Protein AF-A0A100YX78-F1 (afdb_monomer_lite)

Structure (mmCIF, N/CA/C/O backbone):
data_AF-A0A100YX78-F1
#
_entry.id   AF-A0A100YX78-F1
#
loop_
_atom_site.group_PDB
_atom_site.id
_atom_site.type_symbol
_atom_site.label_atom_id
_atom_site.label_alt_id
_atom_site.label_comp_id
_atom_site.label_asym_id
_atom_site.label_entity_id
_atom_site.label_seq_id
_atom_site.pdbx_PDB_ins_code
_atom_site.Cartn_x
_atom_site.Cartn_y
_atom_site.Cartn_z
_atom_site.occupancy
_atom_site.B_iso_or_equiv
_atom_site.auth_seq_id
_atom_site.auth_comp_id
_atom_site.auth_asym_id
_atom_site.auth_atom_id
_atom_site.pdbx_PDB_model_num
ATOM 1 N N . MET A 1 1 ? 1.837 17.197 -22.459 1.00 41.22 1 MET A N 1
ATOM 2 C CA . MET A 1 1 ? 2.441 16.840 -21.160 1.00 41.22 1 MET A CA 1
ATOM 3 C C . MET A 1 1 ? 1.718 15.607 -20.658 1.00 41.22 1 MET A C 1
ATOM 5 O O . MET A 1 1 ? 0.568 15.726 -20.258 1.00 41.22 1 MET A O 1
ATOM 9 N N . SER A 1 2 ? 2.326 14.429 -20.775 1.00 47.03 2 SER A N 1
ATOM 10 C CA . SER A 1 2 ? 1.792 13.221 -20.142 1.00 47.03 2 SER A CA 1
ATOM 11 C C . SER A 1 2 ? 2.238 13.260 -18.686 1.00 47.03 2 SER A C 1
ATOM 13 O O . SER A 1 2 ? 3.404 13.012 -18.402 1.00 47.03 2 SER A O 1
ATOM 15 N N . CYS A 1 3 ? 1.361 13.681 -17.777 1.00 51.59 3 CYS A N 1
ATOM 16 C CA . CYS A 1 3 ? 1.624 13.529 -16.350 1.00 51.59 3 CYS A CA 1
ATOM 17 C C . CYS A 1 3 ? 1.373 12.060 -16.011 1.00 51.59 3 CYS A C 1
ATOM 19 O O . CYS A 1 3 ? 0.222 11.639 -15.899 1.00 51.59 3 CYS A O 1
ATOM 21 N N . GLU A 1 4 ? 2.436 11.264 -15.938 1.00 64.31 4 GLU A N 1
ATOM 22 C CA . GLU A 1 4 ? 2.338 9.915 -15.388 1.00 64.31 4 GLU A CA 1
ATOM 23 C C . GLU A 1 4 ? 1.898 10.018 -13.918 1.00 64.31 4 GLU A C 1
ATOM 25 O O . GLU A 1 4 ? 2.419 10.871 -13.191 1.00 64.31 4 GLU A O 1
ATOM 30 N N . PRO A 1 5 ? 0.917 9.213 -13.472 1.00 74.94 5 PRO A N 1
ATOM 31 C CA . PRO A 1 5 ? 0.420 9.298 -12.107 1.00 74.94 5 PRO A CA 1
ATOM 32 C C . PRO A 1 5 ? 1.535 8.945 -11.123 1.00 74.94 5 PRO A C 1
ATOM 34 O O . PRO A 1 5 ? 2.247 7.951 -11.290 1.00 74.94 5 PRO A O 1
ATOM 37 N N . SER A 1 6 ? 1.669 9.740 -10.065 1.00 83.94 6 SER A N 1
ATOM 38 C CA . SER A 1 6 ? 2.620 9.445 -8.996 1.00 83.94 6 SER A CA 1
ATOM 39 C C . SER A 1 6 ? 2.247 8.147 -8.266 1.00 83.94 6 SER A C 1
ATOM 41 O O . SER A 1 6 ? 1.084 7.738 -8.215 1.00 83.94 6 SER A O 1
ATOM 43 N N . ALA A 1 7 ? 3.228 7.493 -7.636 1.00 83.19 7 ALA A N 1
ATOM 44 C CA . ALA A 1 7 ? 2.997 6.259 -6.876 1.00 83.19 7 ALA A CA 1
ATOM 45 C C . ALA A 1 7 ? 1.891 6.414 -5.810 1.00 83.19 7 ALA A C 1
ATOM 47 O O . ALA A 1 7 ? 1.112 5.493 -5.563 1.00 83.19 7 ALA A O 1
ATOM 48 N N . SER A 1 8 ? 1.779 7.597 -5.202 1.00 88.00 8 SER A N 1
ATOM 49 C CA . SER A 1 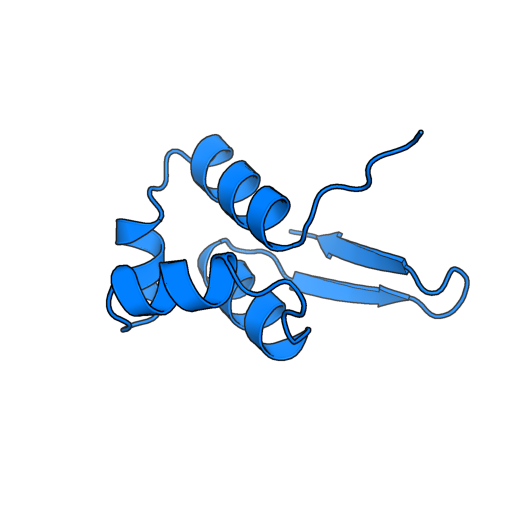8 ? 0.748 7.888 -4.210 1.00 88.00 8 SER A CA 1
ATOM 50 C C . SER A 1 8 ? -0.641 8.064 -4.818 1.00 88.00 8 SER A C 1
ATOM 52 O O . SER A 1 8 ? -1.621 7.625 -4.212 1.00 88.00 8 SER A O 1
ATOM 54 N N . GLU A 1 9 ? -0.747 8.636 -6.018 1.00 89.00 9 GLU A N 1
ATOM 55 C CA . GLU A 1 9 ? -1.999 8.685 -6.778 1.00 89.00 9 GLU A CA 1
ATOM 56 C C . GLU A 1 9 ? -2.467 7.285 -7.170 1.00 89.00 9 GLU A C 1
ATOM 58 O O . GLU A 1 9 ? -3.653 6.988 -7.035 1.00 89.00 9 GLU A O 1
ATOM 63 N N . VAL A 1 10 ? -1.546 6.395 -7.551 1.00 89.31 10 VAL A N 1
ATOM 64 C CA . VAL A 1 10 ? -1.865 4.989 -7.843 1.00 89.31 10 VAL A CA 1
ATOM 65 C C . VAL A 1 10 ? -2.451 4.292 -6.611 1.00 89.31 10 VAL A C 1
ATOM 67 O O . VAL A 1 10 ? -3.524 3.694 -6.699 1.00 89.31 10 VAL A O 1
ATOM 70 N N . VAL A 1 11 ? -1.811 4.413 -5.441 1.00 91.25 11 VAL A N 1
ATOM 71 C CA . VAL A 1 11 ? -2.322 3.816 -4.190 1.00 91.25 11 VAL A CA 1
ATOM 72 C C . VAL A 1 11 ? -3.698 4.386 -3.824 1.00 91.25 11 VAL A C 1
ATOM 74 O O . VAL A 1 11 ? -4.622 3.628 -3.522 1.00 91.25 11 VAL A O 1
ATOM 77 N N . ARG A 1 12 ? -3.877 5.713 -3.906 1.00 91.38 12 ARG A N 1
ATOM 78 C CA . ARG A 1 12 ? -5.163 6.377 -3.620 1.00 91.38 12 ARG A CA 1
ATOM 79 C C . ARG A 1 12 ? -6.266 5.924 -4.578 1.00 91.38 12 ARG A C 1
ATOM 81 O O . ARG A 1 12 ? -7.382 5.656 -4.130 1.00 91.38 12 ARG A O 1
ATOM 88 N N . ALA A 1 13 ? -5.959 5.796 -5.867 1.00 91.25 13 ALA A N 1
ATOM 89 C CA . ALA A 1 13 ? -6.901 5.330 -6.879 1.00 91.25 13 ALA A CA 1
ATOM 90 C C . ALA A 1 13 ? -7.332 3.876 -6.633 1.00 91.25 13 ALA A C 1
ATOM 92 O O . ALA A 1 13 ? -8.521 3.569 -6.721 1.00 91.25 13 ALA A O 1
ATOM 93 N N . ILE A 1 14 ? -6.397 2.991 -6.267 1.00 91.88 14 ILE A N 1
ATOM 94 C CA . ILE A 1 14 ? -6.706 1.591 -5.943 1.00 91.88 14 ILE A CA 1
ATOM 95 C C . ILE A 1 14 ? -7.587 1.504 -4.692 1.00 91.88 14 ILE A C 1
ATOM 97 O O . ILE A 1 14 ? -8.596 0.799 -4.722 1.00 91.88 14 ILE A O 1
ATOM 101 N N . CYS A 1 15 ? -7.263 2.241 -3.623 1.00 91.31 15 CYS A N 1
ATOM 102 C CA . CYS A 1 15 ? -8.106 2.298 -2.426 1.00 91.31 15 CYS A CA 1
ATOM 103 C C . CYS A 1 15 ? -9.531 2.754 -2.764 1.00 91.31 15 CYS A C 1
ATOM 105 O O . CYS A 1 15 ? -10.488 2.059 -2.427 1.00 91.31 15 CYS A O 1
ATOM 107 N N . SER A 1 16 ? -9.661 3.868 -3.493 1.00 92.12 16 SER A N 1
ATOM 108 C CA . SER A 1 16 ? -10.956 4.415 -3.911 1.00 92.12 16 SER A CA 1
ATOM 109 C C . SER A 1 16 ? -11.766 3.405 -4.733 1.00 92.12 16 SER A C 1
ATOM 111 O O . SER A 1 16 ? -12.926 3.138 -4.426 1.00 92.12 16 SER A O 1
ATOM 113 N N . ARG A 1 17 ? -11.131 2.743 -5.712 1.00 91.56 17 ARG A N 1
ATOM 114 C CA . ARG A 1 17 ? -11.766 1.714 -6.552 1.00 91.56 17 ARG A CA 1
ATOM 115 C C . ARG A 1 17 ? -12.266 0.506 -5.753 1.00 91.56 17 ARG A C 1
ATOM 117 O O . ARG A 1 17 ? -13.247 -0.113 -6.151 1.00 91.56 17 ARG A O 1
ATOM 124 N N . GLN A 1 18 ? -11.597 0.156 -4.656 1.00 91.75 18 GLN A N 1
ATOM 125 C CA . GLN A 1 18 ? -11.994 -0.951 -3.780 1.00 91.75 18 GLN A CA 1
ATOM 126 C C . GLN A 1 18 ? -12.969 -0.536 -2.666 1.00 91.75 18 GLN A C 1
ATOM 128 O O . GLN A 1 18 ? -13.299 -1.364 -1.820 1.00 91.75 18 GLN A O 1
ATOM 133 N N . GLY A 1 19 ? -13.396 0.732 -2.608 1.00 92.12 19 GLY A N 1
ATOM 134 C CA . GLY A 1 19 ? -14.196 1.244 -1.490 1.00 92.12 19 GLY A CA 1
ATOM 135 C C . GLY A 1 19 ? -13.438 1.257 -0.156 1.00 92.12 19 GLY A C 1
ATOM 136 O O . GLY A 1 19 ? -14.051 1.306 0.908 1.00 92.12 19 GLY A O 1
ATOM 137 N N . ARG A 1 20 ? -12.101 1.197 -0.197 1.00 91.06 20 ARG A N 1
ATOM 138 C CA . ARG A 1 20 ? -11.229 1.239 0.980 1.00 91.06 20 ARG A CA 1
ATOM 139 C C . ARG A 1 20 ? -10.784 2.672 1.252 1.00 91.06 20 ARG A C 1
ATOM 141 O O . ARG A 1 20 ? -10.534 3.458 0.341 1.00 91.06 20 ARG A O 1
ATOM 148 N N . THR A 1 21 ? -10.615 3.005 2.527 1.00 91.88 21 THR A N 1
ATOM 149 C CA . THR A 1 21 ? -10.018 4.283 2.940 1.00 91.88 21 THR A CA 1
ATOM 150 C C . THR A 1 21 ? -8.524 4.115 3.204 1.00 91.88 21 THR A C 1
ATOM 152 O O . THR A 1 21 ? -8.074 3.038 3.593 1.00 91.88 21 THR A O 1
ATOM 155 N N . LEU A 1 22 ? -7.746 5.197 3.082 1.00 90.62 22 LEU A N 1
ATOM 156 C CA . LEU A 1 22 ? -6.339 5.191 3.509 1.00 90.62 22 LEU A CA 1
ATOM 157 C C . LEU A 1 22 ? -6.190 4.852 4.997 1.00 90.62 22 LEU A C 1
ATOM 159 O O . LEU A 1 22 ? -5.196 4.261 5.395 1.00 90.62 22 LEU A O 1
ATOM 163 N N . LYS A 1 23 ? -7.193 5.186 5.819 1.00 92.44 23 LYS A N 1
ATOM 164 C CA . LYS A 1 23 ? -7.221 4.807 7.233 1.00 92.44 23 LYS A CA 1
ATOM 165 C C . LYS A 1 23 ? -7.270 3.287 7.405 1.00 92.44 23 LYS A C 1
ATOM 167 O O . LYS A 1 23 ? -6.502 2.760 8.194 1.00 92.44 23 LYS A O 1
ATOM 172 N N . SER A 1 24 ? -8.128 2.602 6.649 1.00 92.88 24 SER A N 1
ATOM 173 C CA . SER A 1 24 ? -8.203 1.135 6.663 1.00 92.88 24 SER A CA 1
ATOM 174 C C . SER A 1 24 ? -6.925 0.489 6.124 1.00 92.88 24 SER A C 1
ATOM 176 O O . SER A 1 24 ? -6.493 -0.520 6.659 1.00 92.88 24 SER A O 1
ATOM 178 N N . LEU A 1 25 ? -6.275 1.090 5.120 1.00 93.06 25 LEU A N 1
ATOM 179 C CA . LEU A 1 25 ? -4.969 0.614 4.655 1.00 93.06 25 LEU A CA 1
ATOM 180 C C . LEU A 1 25 ? -3.875 0.787 5.722 1.00 93.06 25 LEU A C 1
ATOM 182 O O . LEU A 1 25 ? -3.049 -0.099 5.896 1.00 93.06 25 LEU A O 1
ATOM 186 N N . ALA A 1 26 ? -3.854 1.919 6.430 1.00 93.56 26 ALA A N 1
ATOM 187 C CA . ALA A 1 26 ? -2.899 2.155 7.512 1.00 93.56 26 ALA A CA 1
ATOM 188 C C . ALA A 1 26 ? -3.070 1.137 8.652 1.00 93.56 26 ALA A C 1
ATOM 190 O O . ALA A 1 26 ? -2.075 0.631 9.165 1.00 93.56 26 ALA A O 1
ATOM 191 N N . ASP A 1 27 ? -4.323 0.812 8.981 1.00 93.88 27 ASP A N 1
ATOM 192 C CA . ASP A 1 27 ? -4.694 -0.206 9.967 1.00 93.88 27 ASP A CA 1
ATOM 193 C C . ASP A 1 27 ? -4.170 -1.599 9.574 1.00 93.88 27 ASP A C 1
ATOM 195 O O . ASP A 1 27 ? -3.442 -2.215 10.348 1.00 93.88 27 ASP A O 1
ATOM 199 N N . GLU A 1 28 ? -4.402 -2.032 8.328 1.00 91.25 28 GLU A N 1
ATOM 200 C CA . GLU A 1 28 ? -3.890 -3.311 7.793 1.00 91.25 28 GLU A CA 1
ATOM 201 C C . GLU A 1 28 ? -2.352 -3.383 7.777 1.00 91.25 28 GLU A C 1
ATOM 203 O O . GLU A 1 28 ? -1.765 -4.456 7.885 1.00 91.25 28 GLU A O 1
ATOM 208 N N . LEU A 1 29 ? -1.687 -2.234 7.641 1.00 90.56 29 LEU A N 1
ATOM 209 C CA . LEU A 1 29 ? -0.228 -2.117 7.672 1.00 90.56 29 LEU A CA 1
ATOM 210 C C . LEU A 1 29 ? 0.337 -1.977 9.096 1.00 90.56 29 LEU A C 1
ATOM 212 O O . LEU A 1 29 ? 1.556 -1.900 9.252 1.00 90.56 29 LEU A O 1
ATOM 216 N N . GLY A 1 30 ? -0.512 -1.890 10.125 1.00 93.62 30 GLY A N 1
ATOM 217 C CA . GLY A 1 30 ? -0.089 -1.680 11.511 1.00 93.62 30 GLY A CA 1
ATOM 218 C C . GLY A 1 30 ? 0.610 -0.336 11.752 1.00 93.62 30 GLY A C 1
ATOM 219 O O . GLY A 1 30 ? 1.433 -0.223 12.660 1.00 93.62 30 GLY A O 1
ATOM 220 N N . ILE A 1 31 ? 0.325 0.686 10.936 1.00 92.75 31 ILE A N 1
ATOM 221 C CA . ILE A 1 31 ? 0.926 2.023 11.046 1.00 92.75 31 IL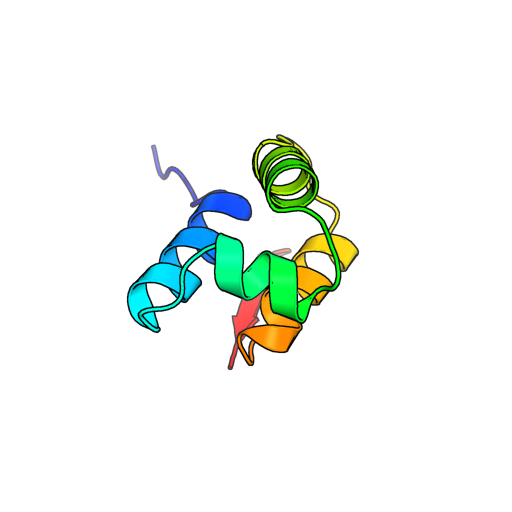E A CA 1
ATOM 222 C C . ILE A 1 31 ? -0.130 3.103 11.283 1.00 92.75 31 ILE A C 1
ATOM 224 O O . ILE A 1 31 ? -1.289 2.986 10.897 1.00 92.75 31 ILE A O 1
ATOM 228 N N . SER A 1 32 ? 0.285 4.230 11.859 1.00 93.31 32 SER A N 1
ATOM 229 C CA . SER A 1 32 ? -0.605 5.382 12.022 1.00 93.31 32 SER A CA 1
ATOM 230 C C . SER A 1 32 ? -1.005 5.982 10.661 1.00 93.31 32 SER A C 1
ATOM 232 O O . SER A 1 32 ? -0.144 6.122 9.784 1.00 93.31 32 SER A O 1
ATOM 234 N N . PRO A 1 33 ? -2.250 6.472 10.485 1.00 89.00 33 PRO A N 1
ATOM 235 C CA . PRO A 1 33 ? -2.676 7.146 9.252 1.00 89.00 33 PRO A CA 1
ATOM 236 C C . PRO A 1 33 ? -1.773 8.320 8.851 1.00 89.00 33 PRO A C 1
ATOM 238 O O . PRO A 1 33 ? -1.519 8.537 7.671 1.00 89.00 33 PRO A O 1
ATOM 241 N N . GLN A 1 34 ? -1.232 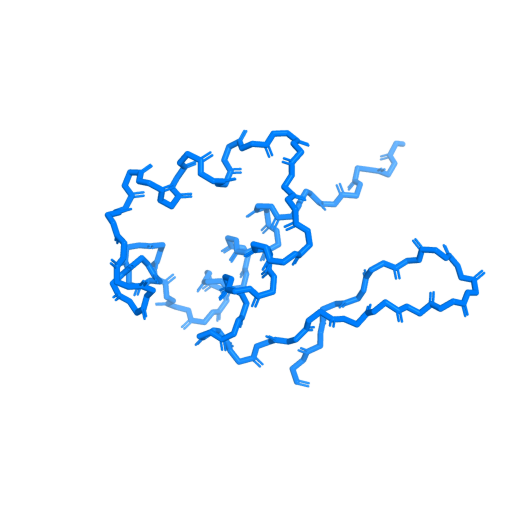9.044 9.833 1.00 90.62 34 GLN A N 1
ATOM 242 C CA . GLN A 1 34 ? -0.297 10.147 9.607 1.00 90.62 34 GLN A CA 1
ATOM 243 C C . GLN A 1 34 ? 1.054 9.662 9.053 1.00 90.62 34 GLN A C 1
ATOM 245 O O . GLN A 1 34 ? 1.635 10.318 8.192 1.00 90.62 34 GLN A O 1
ATOM 250 N N . ALA A 1 35 ? 1.534 8.492 9.492 1.00 90.25 35 ALA A N 1
ATOM 251 C CA . ALA A 1 35 ? 2.754 7.881 8.968 1.00 90.25 35 ALA A CA 1
ATOM 252 C C . ALA A 1 35 ? 2.559 7.418 7.516 1.00 90.25 35 ALA A C 1
ATOM 254 O O . ALA A 1 35 ? 3.431 7.648 6.677 1.00 90.25 35 ALA A O 1
ATOM 255 N N . LEU A 1 36 ? 1.396 6.836 7.198 1.00 90.81 36 LEU A N 1
ATOM 256 C CA . LEU A 1 36 ? 1.025 6.495 5.824 1.00 90.81 36 LEU A CA 1
ATOM 257 C C . LEU A 1 36 ? 0.968 7.743 4.932 1.00 90.81 36 LEU A C 1
ATOM 259 O O . LEU A 1 36 ? 1.523 7.757 3.838 1.00 90.81 36 LEU A O 1
ATOM 263 N N . ASP A 1 37 ? 0.331 8.807 5.406 1.00 89.50 37 ASP A N 1
ATOM 264 C CA . ASP A 1 37 ? 0.180 10.050 4.655 1.00 89.50 37 ASP A CA 1
ATOM 265 C C . ASP A 1 37 ? 1.533 10.745 4.407 1.00 89.50 37 ASP A C 1
ATOM 267 O O . ASP A 1 37 ? 1.782 11.249 3.313 1.00 89.50 37 ASP A O 1
ATOM 271 N N . THR A 1 38 ? 2.462 10.688 5.369 1.00 89.56 38 THR A N 1
ATOM 272 C CA . THR A 1 38 ? 3.861 11.105 5.168 1.00 89.56 38 THR A CA 1
ATOM 273 C C . THR A 1 38 ? 4.556 10.275 4.088 1.00 89.56 38 THR A C 1
ATOM 275 O O . THR A 1 38 ? 5.213 10.849 3.221 1.00 89.56 38 THR A O 1
ATOM 278 N N . ARG A 1 39 ? 4.373 8.945 4.073 1.00 89.19 39 ARG A N 1
ATOM 279 C CA . ARG A 1 39 ? 4.918 8.082 3.006 1.00 89.19 39 ARG A CA 1
ATOM 280 C C . ARG A 1 39 ? 4.341 8.460 1.637 1.00 89.19 39 ARG A C 1
ATOM 282 O O . ARG A 1 39 ? 5.093 8.564 0.674 1.00 89.19 39 ARG A O 1
ATOM 289 N N . LEU A 1 40 ? 3.033 8.715 1.555 1.00 87.81 40 LEU A N 1
ATOM 290 C CA . LEU A 1 40 ? 2.334 9.082 0.315 1.00 87.81 40 LEU A CA 1
ATOM 291 C C . LEU A 1 40 ? 2.693 10.482 -0.205 1.00 87.81 40 LEU A C 1
ATOM 293 O O . LEU A 1 40 ? 2.608 10.719 -1.406 1.00 87.81 40 LEU A O 1
ATOM 297 N N . ARG A 1 41 ? 3.071 11.419 0.668 1.00 86.62 41 ARG A N 1
ATOM 298 C CA . ARG A 1 41 ? 3.527 12.758 0.259 1.00 86.62 41 ARG A CA 1
ATOM 299 C C . ARG A 1 41 ? 4.987 12.804 -0.183 1.00 86.62 41 ARG A C 1
ATOM 301 O O . ARG A 1 41 ? 5.423 13.842 -0.672 1.00 86.62 41 ARG A O 1
ATOM 308 N N . SER A 1 42 ? 5.743 11.721 -0.010 1.00 83.56 42 SER A N 1
ATOM 309 C CA . SER A 1 42 ? 7.138 11.689 -0.439 1.00 83.56 42 SER A CA 1
ATOM 310 C C . SER A 1 42 ? 7.235 11.759 -1.962 1.00 83.56 42 SER A C 1
ATOM 312 O O . SER A 1 42 ? 6.747 10.867 -2.657 1.00 83.56 42 SER A O 1
ATOM 314 N N . SER A 1 43 ? 7.928 12.777 -2.477 1.00 76.94 43 SER A N 1
ATOM 315 C CA . SER A 1 43 ? 8.220 12.927 -3.911 1.00 76.94 43 SER A CA 1
ATOM 316 C C . SER A 1 43 ? 9.093 11.795 -4.462 1.00 76.94 43 SER A C 1
ATOM 318 O O . SER A 1 43 ? 9.121 11.567 -5.666 1.00 76.94 43 SER A O 1
ATOM 320 N N . SER A 1 44 ? 9.806 11.084 -3.582 1.00 80.06 44 SER A N 1
ATOM 321 C CA . SER A 1 44 ? 10.592 9.898 -3.912 1.00 80.06 44 SER A CA 1
ATOM 322 C C . SER A 1 44 ? 10.208 8.767 -2.962 1.00 80.06 44 SER A C 1
ATOM 324 O O . SER A 1 44 ? 10.639 8.710 -1.806 1.00 80.06 44 SER A O 1
ATOM 326 N N . MET A 1 45 ? 9.312 7.894 -3.423 1.00 86.12 45 MET A N 1
ATOM 327 C CA . MET A 1 45 ? 8.902 6.696 -2.695 1.00 86.12 45 MET A CA 1
ATOM 328 C C . MET A 1 45 ? 9.762 5.514 -3.139 1.00 86.12 45 MET A C 1
ATOM 330 O O . MET A 1 45 ? 9.913 5.257 -4.333 1.00 86.12 45 MET A O 1
ATOM 334 N N . ARG A 1 46 ? 10.302 4.762 -2.176 1.00 88.00 46 ARG A N 1
ATOM 335 C CA . ARG A 1 46 ? 11.023 3.520 -2.477 1.00 88.00 46 ARG A CA 1
ATOM 336 C C . ARG A 1 46 ? 10.053 2.468 -3.018 1.00 88.00 46 ARG A C 1
ATOM 338 O O . ARG A 1 46 ? 8.941 2.332 -2.511 1.00 88.00 46 ARG A O 1
ATOM 345 N N . VAL A 1 47 ? 10.502 1.686 -4.001 1.00 86.38 47 VAL A N 1
ATOM 346 C CA . VAL A 1 47 ? 9.710 0.594 -4.601 1.00 86.38 47 VAL A CA 1
ATOM 347 C C . VAL A 1 47 ? 9.295 -0.443 -3.555 1.00 86.38 47 VAL A C 1
ATOM 349 O O . VAL A 1 47 ? 8.172 -0.929 -3.599 1.00 86.38 47 VAL A O 1
ATOM 352 N N . GLU A 1 48 ? 10.165 -0.726 -2.583 1.00 89.19 48 GLU A N 1
ATOM 353 C CA . GLU A 1 48 ? 9.861 -1.587 -1.432 1.00 89.19 48 GLU A CA 1
ATOM 354 C C . GLU A 1 48 ? 8.632 -1.081 -0.668 1.00 89.19 48 GLU A C 1
ATOM 356 O O . GLU A 1 48 ? 7.654 -1.807 -0.521 1.00 89.19 48 GLU A O 1
ATOM 361 N N . THR A 1 49 ? 8.626 0.207 -0.309 1.00 90.31 49 THR A N 1
ATOM 362 C CA . THR A 1 49 ? 7.488 0.840 0.363 1.00 90.31 49 THR A CA 1
ATOM 363 C C . THR A 1 49 ? 6.230 0.788 -0.499 1.00 90.31 49 THR A C 1
ATOM 365 O O . THR A 1 49 ? 5.163 0.472 0.011 1.00 90.31 49 THR A O 1
ATOM 368 N N . LEU A 1 50 ? 6.326 1.051 -1.806 1.00 90.19 50 LEU A N 1
ATOM 369 C CA . LEU A 1 50 ? 5.178 0.924 -2.709 1.00 90.19 50 LEU A CA 1
ATOM 370 C C . LEU A 1 50 ? 4.634 -0.514 -2.735 1.00 90.19 50 LEU A C 1
ATOM 372 O O . LEU A 1 50 ? 3.423 -0.713 -2.683 1.00 90.19 50 LEU A O 1
ATOM 376 N N . SER A 1 51 ? 5.515 -1.513 -2.784 1.00 91.31 51 SER A N 1
ATOM 377 C CA . SER A 1 51 ? 5.128 -2.923 -2.757 1.00 91.31 51 SER A CA 1
ATOM 378 C C . SER A 1 51 ? 4.451 -3.305 -1.440 1.00 91.31 51 SER A C 1
ATOM 380 O O . SER A 1 51 ? 3.453 -4.020 -1.469 1.00 91.31 51 SER A O 1
ATOM 382 N N . GLU A 1 52 ? 4.941 -2.806 -0.301 1.00 92.19 52 GLU A N 1
ATOM 383 C CA . GLU A 1 52 ? 4.284 -2.989 0.998 1.00 92.19 52 GLU A CA 1
ATOM 384 C C . GLU A 1 52 ? 2.876 -2.383 1.006 1.00 92.19 52 GLU A C 1
ATOM 386 O O . GLU A 1 52 ? 1.938 -3.037 1.447 1.00 92.19 52 GLU A O 1
ATOM 391 N N . LEU A 1 53 ? 2.697 -1.167 0.473 1.00 91.88 53 LEU A N 1
ATOM 392 C CA . LEU A 1 53 ? 1.382 -0.512 0.414 1.00 91.88 53 LEU A CA 1
ATOM 393 C C . LEU A 1 53 ? 0.386 -1.258 -0.484 1.00 91.88 53 LEU A C 1
ATOM 395 O O . LEU A 1 53 ? -0.817 -1.244 -0.226 1.00 91.88 53 LEU A O 1
ATOM 399 N N . LEU A 1 54 ? 0.873 -1.883 -1.555 1.00 92.12 54 LEU A N 1
ATOM 400 C CA . LEU A 1 54 ? 0.048 -2.596 -2.528 1.00 92.12 54 LEU A CA 1
ATOM 401 C C . LEU A 1 54 ? -0.306 -4.023 -2.089 1.00 92.12 54 LEU A C 1
ATOM 403 O O . LEU A 1 54 ? -1.361 -4.522 -2.485 1.00 92.12 54 LEU A O 1
ATOM 407 N N . GLY A 1 55 ? 0.511 -4.648 -1.237 1.00 91.75 55 GLY A N 1
ATOM 408 C 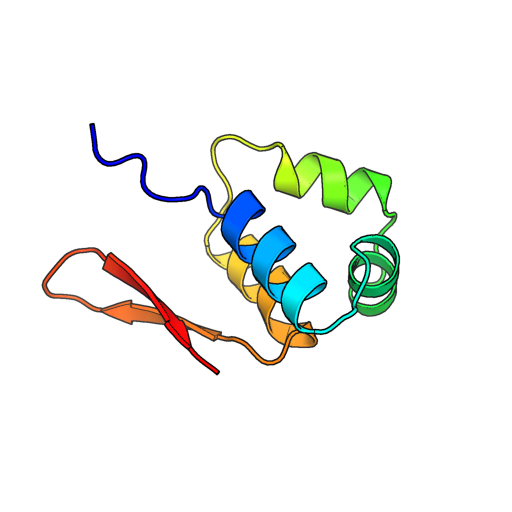CA . GLY A 1 55 ? 0.2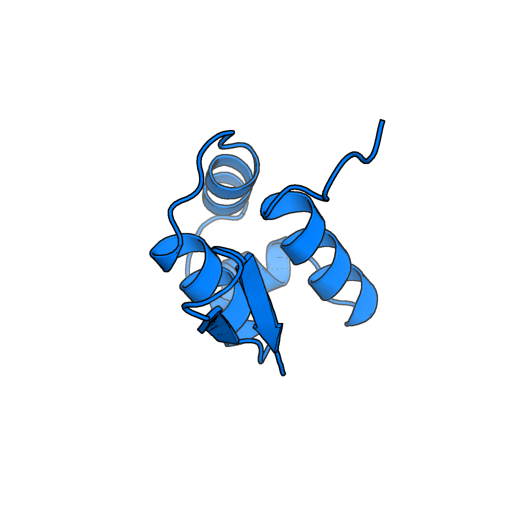97 -6.011 -0.741 1.00 91.75 55 GLY A CA 1
ATOM 409 C C . GLY A 1 55 ? -1.095 -6.236 -0.128 1.00 91.75 55 GLY A C 1
ATOM 410 O O . GLY A 1 55 ? -1.833 -7.081 -0.637 1.00 91.75 55 GLY A O 1
ATOM 411 N N . PRO A 1 56 ? -1.520 -5.451 0.884 1.00 91.25 56 PRO A N 1
ATOM 412 C CA . PRO A 1 56 ? -2.860 -5.553 1.479 1.00 91.25 56 PRO A CA 1
ATOM 413 C C . PRO A 1 56 ? -4.000 -5.253 0.499 1.00 91.25 56 PRO A C 1
ATOM 415 O O . PRO A 1 56 ? -5.134 -5.683 0.689 1.00 91.25 56 PRO A O 1
ATOM 418 N N . LEU A 1 57 ? -3.709 -4.513 -0.574 1.00 90.00 57 LEU A N 1
ATOM 419 C CA . LEU A 1 57 ? -4.669 -4.217 -1.637 1.00 90.00 57 LEU A CA 1
ATOM 420 C C . LEU A 1 57 ? -4.780 -5.366 -2.653 1.00 90.00 57 LEU A C 1
ATOM 422 O O . LEU A 1 57 ? -5.598 -5.276 -3.572 1.00 90.00 57 LEU A O 1
ATOM 426 N N . GLY A 1 58 ? -3.981 -6.426 -2.492 1.00 91.44 58 GLY A N 1
ATOM 427 C CA . GLY A 1 58 ? -3.909 -7.570 -3.394 1.00 91.44 58 GLY A CA 1
ATOM 428 C C . GLY A 1 58 ? -3.145 -7.273 -4.680 1.00 91.44 58 GLY A C 1
ATOM 429 O O . GLY A 1 58 ? -3.414 -7.909 -5.691 1.00 91.44 58 GLY A O 1
ATOM 430 N N . TYR A 1 59 ? -2.246 -6.288 -4.668 1.00 92.00 59 TYR A N 1
ATOM 431 C CA . TYR A 1 59 ? -1.444 -5.907 -5.825 1.00 92.00 59 TYR A CA 1
ATOM 432 C C . TYR A 1 59 ? 0.043 -6.170 -5.581 1.00 92.00 59 TYR A C 1
ATOM 434 O O . TYR A 1 59 ? 0.551 -6.052 -4.468 1.00 92.00 59 TYR A O 1
ATOM 442 N N . ARG A 1 60 ? 0.761 -6.476 -6.659 1.00 89.06 60 ARG A N 1
ATOM 443 C CA . ARG A 1 60 ? 2.213 -6.658 -6.692 1.00 89.06 60 ARG A CA 1
ATOM 444 C C . ARG A 1 60 ? 2.846 -5.653 -7.646 1.00 89.06 60 ARG A C 1
ATOM 446 O O . ARG A 1 60 ? 2.318 -5.384 -8.726 1.00 89.06 60 ARG A O 1
ATOM 453 N N . VAL A 1 61 ? 4.028 -5.173 -7.271 1.00 88.69 61 VAL A N 1
ATOM 454 C CA . VAL A 1 61 ? 4.913 -4.433 -8.171 1.00 88.69 61 VAL A CA 1
ATOM 455 C C . VAL A 1 61 ? 5.751 -5.412 -8.992 1.00 88.69 61 VAL A C 1
ATOM 457 O O . VAL A 1 61 ? 6.385 -6.312 -8.441 1.00 88.69 61 VAL A O 1
ATOM 460 N N . VAL A 1 62 ? 5.766 -5.232 -10.310 1.00 87.00 62 VAL A N 1
ATOM 461 C CA . VAL A 1 62 ? 6.609 -5.985 -11.243 1.00 87.00 62 VAL A CA 1
ATOM 462 C C . VAL A 1 62 ? 7.516 -5.006 -11.978 1.00 87.00 62 VAL A C 1
ATOM 464 O O . VAL A 1 62 ? 7.045 -4.054 -12.602 1.00 87.00 62 VAL A O 1
ATOM 467 N N . ILE A 1 63 ? 8.822 -5.256 -11.907 1.00 81.12 63 ILE A N 1
ATOM 468 C CA . ILE A 1 63 ? 9.832 -4.535 -12.681 1.00 81.12 63 ILE A CA 1
ATOM 469 C C . ILE A 1 63 ? 10.117 -5.374 -13.921 1.00 81.12 63 ILE A C 1
ATOM 471 O O . ILE A 1 63 ? 10.452 -6.551 -13.802 1.00 81.12 63 ILE A O 1
ATOM 475 N N . THR A 1 64 ? 9.942 -4.783 -15.100 1.00 82.38 64 THR A N 1
ATOM 476 C CA . THR A 1 64 ? 10.228 -5.459 -16.372 1.00 82.38 64 THR A CA 1
ATOM 477 C C . THR A 1 64 ? 11.436 -4.794 -17.014 1.00 82.38 64 THR A C 1
ATOM 479 O O . THR A 1 64 ? 11.417 -3.587 -17.260 1.00 82.38 64 THR A O 1
ATOM 482 N N . ASP A 1 65 ? 12.484 -5.576 -17.265 1.00 69.69 65 ASP A N 1
ATOM 483 C CA . ASP A 1 65 ? 13.645 -5.115 -18.022 1.00 69.69 65 ASP A CA 1
ATOM 484 C C . ASP A 1 65 ? 13.283 -5.094 -19.514 1.00 69.69 65 ASP A C 1
ATOM 486 O O . ASP A 1 65 ? 12.813 -6.087 -2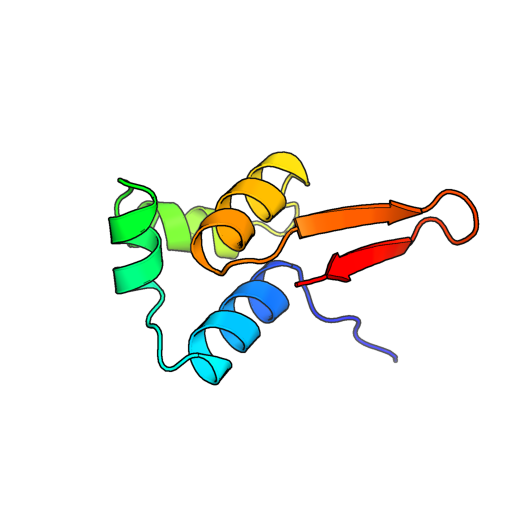0.068 1.00 69.69 65 ASP A O 1
ATOM 490 N N . GLY A 1 66 ? 13.374 -3.917 -20.128 1.00 67.19 66 GLY A N 1
ATOM 491 C CA . GLY A 1 66 ? 12.911 -3.655 -21.492 1.00 67.19 66 GLY A CA 1
ATOM 492 C C . GLY A 1 66 ? 12.564 -2.182 -21.682 1.00 67.19 66 GLY A C 1
ATOM 493 O O . GLY A 1 66 ? 13.232 -1.485 -22.435 1.00 67.19 66 GLY A O 1
ATOM 494 N N . ASP A 1 67 ? 11.585 -1.689 -20.921 1.00 67.88 67 ASP A N 1
ATOM 495 C CA . ASP A 1 67 ? 11.112 -0.293 -20.993 1.00 67.88 67 ASP A CA 1
ATOM 496 C C . ASP A 1 67 ? 11.502 0.541 -19.756 1.00 67.88 67 ASP A C 1
ATOM 498 O O . ASP A 1 67 ? 11.133 1.701 -19.626 1.00 67.88 67 ASP A O 1
ATOM 502 N N . LYS A 1 68 ? 12.229 -0.054 -18.794 1.00 67.12 68 LYS A N 1
ATOM 503 C CA . LYS A 1 68 ? 12.463 0.532 -17.454 1.00 67.12 68 LYS A CA 1
ATOM 504 C C . LYS A 1 68 ? 11.156 0.972 -16.770 1.00 67.12 68 LYS A C 1
ATOM 506 O O . LYS A 1 68 ? 11.137 1.907 -15.974 1.00 67.12 68 LYS A O 1
ATOM 511 N N . SER A 1 69 ? 10.065 0.270 -17.068 1.00 73.38 69 SER A N 1
ATOM 512 C CA . SER A 1 69 ? 8.725 0.573 -16.572 1.00 73.38 69 SER A CA 1
ATOM 513 C C . SER A 1 69 ? 8.402 -0.227 -15.307 1.00 73.38 69 SER A C 1
ATOM 515 O O . SER A 1 69 ? 8.698 -1.425 -15.226 1.00 73.38 69 SER A O 1
ATOM 517 N N . ILE A 1 70 ? 7.726 0.410 -14.351 1.00 77.12 70 ILE A N 1
ATOM 518 C CA . ILE A 1 70 ? 7.155 -0.245 -13.169 1.00 77.12 70 ILE A CA 1
ATOM 519 C C . ILE A 1 70 ? 5.680 -0.544 -13.450 1.00 77.12 70 ILE A C 1
ATOM 521 O O . ILE A 1 70 ? 4.920 0.356 -13.802 1.00 77.12 70 ILE A O 1
ATOM 525 N N . ARG A 1 71 ? 5.257 -1.802 -13.279 1.00 82.31 71 ARG A N 1
ATOM 526 C CA . ARG A 1 71 ? 3.857 -2.222 -13.454 1.00 82.31 71 ARG A CA 1
ATOM 527 C C . ARG A 1 71 ? 3.244 -2.675 -12.135 1.00 82.31 71 ARG A C 1
ATOM 529 O O . ARG A 1 71 ? 3.899 -3.332 -11.331 1.00 82.31 71 ARG A O 1
ATOM 536 N N . VAL A 1 72 ? 1.966 -2.353 -11.943 1.00 81.81 72 VAL A N 1
ATOM 537 C CA . VAL A 1 72 ? 1.156 -2.799 -10.804 1.00 81.81 72 VAL A CA 1
ATOM 538 C C . VAL A 1 72 ? 0.135 -3.812 -11.315 1.00 81.81 72 VAL A C 1
ATOM 540 O O . VAL A 1 72 ? -0.718 -3.468 -12.131 1.00 81.81 72 VAL A O 1
ATOM 543 N N . THR A 1 73 ? 0.241 -5.062 -10.864 1.00 83.62 73 THR A N 1
ATOM 544 C CA . THR A 1 73 ? -0.655 -6.163 -11.259 1.00 83.62 73 THR A CA 1
ATOM 545 C C . THR A 1 73 ? -1.406 -6.707 -10.055 1.00 83.62 73 THR A C 1
ATOM 547 O O . THR A 1 73 ? -0.892 -6.647 -8.938 1.00 83.62 73 THR A O 1
ATOM 550 N N . ARG A 1 74 ? -2.615 -7.214 -10.292 1.00 79.50 74 ARG A N 1
ATOM 551 C CA . ARG A 1 74 ? -3.363 -8.035 -9.335 1.00 79.50 74 ARG A CA 1
ATOM 552 C C . ARG A 1 74 ? -3.026 -9.506 -9.549 1.00 79.50 74 ARG A C 1
ATOM 554 O O . ARG A 1 74 ? -2.663 -9.829 -10.705 1.00 79.50 74 ARG A O 1
#

Radius of gyration: 12.38 Å; chains: 1; bounding box: 28×25×34 Å

Organism: Tractidigestivibacter scatoligenes (NCBI:txid1299998)

Sequence (74 aa):
MSCEPSASEVVRAICSRQGRTLKSLADELGISPQALDTRLRSSSMRVETLSELLGPLGYRVVITDGDKSIRVTR

pLDDT: mean 85.32, std 10.64, range [41.22, 93.88]

Secondary structure (DSSP, 8-state):
---PPPHHHHHHHHHHHTT--HHHHHHHTTS-HHHHHHHHH-SS--HHHHHHHHGGGT-EEEEETTTTEEEEE-

InterPro domains:
  IPR010982 Lambda repressor-like, DNA-binding domain superfamily [G3DSA:1.10.260.40] (1-68)
  IPR010982 Lambda repressor-like, DNA-binding domain superfamily [SSF47413] (11-66)

Foldseek 3Di:
DPPDDDLLSVLVVLCVVVVHDCCVLCVVLVHHSVVSVVQSPDPDHDQVNSQSSCVVSVWGWDQDPDPRDIDIDD